Protein AF-A0A846D668-F1 (afdb_monomer_lite)

Radius of gyration: 12.9 Å; chains: 1; bounding box: 27×22×38 Å

Sequence (48 aa):
MPINLKGLKRLGIDEISLVKGEGKFIVVLVDLDSGKLIGMIAEKNRQQ

Secondary structure (DSSP, 8-state):
-----TT---EEEEEEEEETTTTEEEEEEEETTTTEEEEEEE------

pLDDT: mean 85.11, std 13.87, range [38.56, 96.56]

Structure (mmCIF, N/CA/C/O backbone):
data_AF-A0A846D668-F1
#
_entry.id   AF-A0A846D668-F1
#
loop_
_atom_site.group_PDB
_atom_site.id
_atom_site.type_symbol
_atom_site.label_atom_id
_atom_site.label_alt_id
_atom_site.label_comp_id
_atom_site.label_asym_id
_atom_site.label_entity_id
_atom_site.label_seq_id
_atom_site.pdbx_PDB_ins_code
_atom_site.Cartn_x
_atom_site.Cartn_y
_atom_site.Cartn_z
_atom_site.occupancy
_atom_site.B_iso_or_equiv
_atom_site.auth_seq_id
_atom_site.auth_comp_id
_atom_site.auth_asym_id
_atom_site.auth_atom_id
_atom_site.pdbx_PDB_model_num
ATOM 1 N N . MET A 1 1 ? 2.170 -8.987 8.406 1.00 62.25 1 MET A N 1
ATOM 2 C CA . MET A 1 1 ? 2.121 -9.455 7.007 1.00 62.25 1 MET A CA 1
ATOM 3 C C . MET A 1 1 ? 3.374 -8.927 6.323 1.00 62.25 1 MET A C 1
ATOM 5 O O . MET A 1 1 ? 3.566 -7.718 6.369 1.00 62.25 1 MET A O 1
ATOM 9 N N . PRO A 1 2 ? 4.281 -9.782 5.826 1.00 74.88 2 PRO A N 1
ATOM 10 C CA . PRO A 1 2 ? 5.486 -9.314 5.146 1.00 74.88 2 PRO A CA 1
ATOM 11 C C . PRO A 1 2 ? 5.121 -8.746 3.769 1.00 74.88 2 PRO A C 1
ATOM 13 O O . PRO A 1 2 ? 4.377 -9.376 3.020 1.00 74.88 2 PRO A O 1
ATOM 16 N N . ILE A 1 3 ? 5.631 -7.556 3.450 1.00 75.31 3 ILE A N 1
ATOM 17 C CA . ILE A 1 3 ? 5.407 -6.890 2.163 1.00 75.31 3 ILE A CA 1
ATOM 18 C C . ILE A 1 3 ? 6.647 -7.097 1.294 1.00 75.31 3 ILE A C 1
ATOM 20 O O . ILE A 1 3 ? 7.759 -6.767 1.704 1.00 75.31 3 ILE A O 1
ATOM 24 N N . ASN A 1 4 ? 6.463 -7.647 0.092 1.00 79.19 4 ASN A N 1
ATOM 25 C CA . ASN A 1 4 ? 7.549 -7.791 -0.871 1.00 79.19 4 ASN A CA 1
ATOM 26 C C . ASN A 1 4 ? 7.766 -6.466 -1.614 1.00 79.19 4 ASN A C 1
ATOM 28 O O . ASN A 1 4 ? 6.931 -6.064 -2.418 1.00 79.19 4 ASN A O 1
ATOM 32 N N . LEU A 1 5 ? 8.902 -5.817 -1.358 1.00 83.38 5 LEU A N 1
ATOM 33 C CA . LEU A 1 5 ? 9.280 -4.542 -1.978 1.00 83.38 5 LEU A CA 1
ATOM 34 C C . LEU A 1 5 ? 10.236 -4.715 -3.169 1.00 83.38 5 LEU A C 1
ATOM 36 O O . LEU A 1 5 ? 10.760 -3.735 -3.698 1.00 83.38 5 LEU A O 1
ATOM 40 N N . LYS A 1 6 ? 10.520 -5.952 -3.593 1.00 88.75 6 LYS A N 1
ATOM 41 C CA . LYS A 1 6 ? 11.481 -6.201 -4.671 1.00 88.75 6 LYS A CA 1
ATOM 42 C C . LYS A 1 6 ? 10.982 -5.585 -5.979 1.00 88.75 6 LYS A C 1
ATOM 44 O O . LYS A 1 6 ? 9.949 -5.983 -6.503 1.00 88.75 6 LYS A O 1
ATOM 49 N N . GLY A 1 7 ? 11.764 -4.652 -6.520 1.00 88.31 7 GLY A N 1
ATOM 50 C CA . GLY A 1 7 ? 11.439 -3.949 -7.762 1.00 88.31 7 GLY A CA 1
ATOM 51 C C . GLY A 1 7 ? 10.529 -2.731 -7.587 1.00 88.31 7 GLY A C 1
ATOM 52 O O . GLY A 1 7 ? 10.258 -2.059 -8.578 1.00 88.31 7 GLY A O 1
ATOM 53 N N . LEU A 1 8 ? 10.110 -2.411 -6.358 1.00 92.88 8 LEU A N 1
ATOM 54 C CA . LEU A 1 8 ? 9.393 -1.174 -6.069 1.00 92.88 8 LEU A CA 1
ATOM 55 C C . LEU A 1 8 ? 10.343 0.019 -6.214 1.00 92.88 8 LEU A C 1
ATOM 57 O O . LEU A 1 8 ? 11.396 0.053 -5.577 1.00 92.88 8 LEU A O 1
ATOM 61 N N . LYS A 1 9 ? 9.969 0.998 -7.041 1.00 94.75 9 LYS A N 1
ATOM 62 C CA . LYS A 1 9 ? 10.746 2.232 -7.229 1.00 94.75 9 LYS A CA 1
ATOM 63 C C . LYS A 1 9 ? 10.129 3.406 -6.480 1.00 94.75 9 LYS A C 1
ATOM 65 O O . LYS A 1 9 ? 10.862 4.171 -5.856 1.00 94.75 9 LYS A O 1
ATOM 70 N N . ARG A 1 10 ? 8.798 3.546 -6.522 1.00 96.56 10 ARG A N 1
ATOM 71 C CA . ARG A 1 10 ? 8.074 4.645 -5.870 1.00 96.56 10 ARG A CA 1
ATOM 72 C C . ARG A 1 10 ? 6.888 4.119 -5.069 1.00 96.56 10 ARG A C 1
ATOM 74 O O . ARG A 1 10 ? 5.917 3.620 -5.628 1.00 96.56 10 ARG A O 1
ATOM 81 N N . LEU A 1 11 ? 6.969 4.266 -3.749 1.00 95.25 11 LEU A N 1
ATOM 82 C CA . LEU A 1 11 ? 5.882 3.942 -2.831 1.00 95.25 11 LEU A CA 1
ATOM 83 C C . LEU A 1 11 ? 5.029 5.186 -2.567 1.00 95.25 11 LEU A C 1
ATOM 85 O O . LEU A 1 11 ? 5.544 6.213 -2.130 1.00 95.25 11 LEU A O 1
ATOM 89 N N . GLY A 1 12 ? 3.730 5.068 -2.803 1.00 95.12 12 GLY A N 1
ATOM 90 C CA . GLY A 1 12 ? 2.707 5.994 -2.345 1.00 95.12 12 GLY A CA 1
ATOM 91 C C . GLY A 1 12 ? 2.148 5.511 -1.017 1.00 95.12 12 GLY A C 1
ATOM 92 O O . GLY A 1 12 ? 1.859 4.323 -0.858 1.00 95.12 12 GLY A O 1
ATOM 93 N N . ILE A 1 13 ? 2.012 6.434 -0.076 1.00 95.38 13 ILE A N 1
ATOM 94 C CA . ILE A 1 13 ? 1.377 6.205 1.217 1.00 95.38 13 ILE A CA 1
ATOM 95 C C . ILE A 1 13 ? 0.280 7.247 1.330 1.00 95.38 13 ILE A C 1
ATOM 97 O O . ILE A 1 13 ? 0.555 8.431 1.140 1.00 95.38 13 ILE A O 1
ATOM 101 N N . ASP A 1 14 ? -0.934 6.805 1.617 1.00 94.06 14 ASP A N 1
ATOM 102 C CA . ASP A 1 14 ? -2.057 7.707 1.837 1.00 94.06 14 ASP A CA 1
ATOM 103 C C . ASP A 1 14 ? -2.895 7.235 3.023 1.00 94.06 14 ASP A C 1
ATOM 105 O O . ASP A 1 14 ? -2.941 6.039 3.329 1.00 94.06 14 ASP A O 1
ATOM 109 N N . GLU A 1 15 ? -3.527 8.182 3.705 1.00 91.69 15 GLU A N 1
ATOM 110 C CA . GLU A 1 15 ? -4.413 7.926 4.834 1.00 91.69 15 GLU A CA 1
ATOM 111 C C . GLU A 1 15 ? -5.853 8.217 4.417 1.00 91.69 15 GLU A C 1
ATOM 113 O O . GLU A 1 15 ? -6.207 9.333 4.043 1.00 91.69 15 GLU A O 1
ATOM 118 N N . ILE A 1 16 ? -6.704 7.197 4.502 1.00 92.06 16 ILE A N 1
ATOM 119 C CA . ILE A 1 16 ? -8.110 7.297 4.126 1.00 92.06 16 ILE A CA 1
ATOM 120 C C . ILE A 1 16 ? -8.968 7.161 5.379 1.00 92.06 16 ILE A C 1
ATOM 122 O O . ILE A 1 16 ? -8.940 6.139 6.067 1.00 92.06 16 ILE A O 1
ATOM 126 N N . SER A 1 17 ? -9.791 8.174 5.647 1.00 91.00 17 SER A N 1
ATOM 127 C CA . SER A 1 17 ? -10.852 8.092 6.652 1.00 91.00 17 SER A CA 1
ATOM 128 C C . SER A 1 17 ? -11.878 7.035 6.237 1.00 91.00 17 SER A C 1
ATOM 130 O O . SER A 1 17 ? -12.569 7.203 5.233 1.00 91.00 17 SER A O 1
ATOM 132 N N . LEU A 1 18 ? -12.021 5.969 7.027 1.00 88.88 18 LEU A N 1
ATOM 133 C CA . LEU A 1 18 ? -13.011 4.911 6.791 1.00 88.88 18 LEU A CA 1
ATOM 134 C C . LEU A 1 18 ? -14.438 5.435 6.979 1.00 88.88 18 LEU A C 1
ATOM 136 O O . LEU A 1 18 ? -15.329 5.125 6.194 1.00 88.88 18 LEU A O 1
ATOM 140 N N . VAL A 1 19 ? -14.641 6.245 8.022 1.00 87.94 19 VAL A N 1
ATOM 141 C CA . VAL A 1 19 ? -15.905 6.932 8.300 1.00 87.94 19 VAL A CA 1
ATOM 142 C C . VAL A 1 19 ? -15.591 8.354 8.747 1.00 87.94 19 VAL A C 1
ATO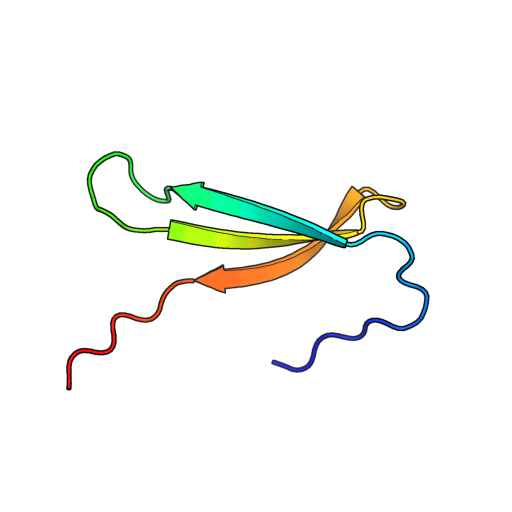M 144 O O . VAL A 1 19 ? -14.839 8.582 9.699 1.00 87.94 19 VAL A O 1
ATOM 147 N N . LYS A 1 20 ? -16.152 9.336 8.037 1.00 84.00 20 LYS A N 1
ATOM 148 C CA . LYS A 1 20 ? -15.906 10.755 8.305 1.00 84.00 20 LYS A CA 1
ATOM 149 C C . LYS A 1 20 ? -16.386 11.115 9.713 1.00 84.00 20 LYS A C 1
ATOM 151 O O . LYS A 1 20 ? -17.549 10.915 10.039 1.00 84.00 20 LYS A O 1
ATOM 156 N N . GLY A 1 21 ? -15.490 11.682 10.519 1.00 87.00 21 GLY A N 1
ATOM 157 C CA . GLY A 1 21 ? -15.797 12.133 11.879 1.00 87.00 21 GLY A CA 1
ATOM 158 C C . GLY A 1 21 ? -15.674 11.066 12.972 1.00 87.00 21 GLY A C 1
ATOM 159 O O . GLY A 1 21 ? -15.798 11.416 14.137 1.00 87.00 21 GLY A O 1
ATOM 160 N N . GLU A 1 22 ? -15.379 9.803 12.639 1.00 86.81 22 GLU A N 1
ATOM 161 C CA . GLU A 1 22 ? -15.200 8.740 13.647 1.00 86.81 22 GLU A CA 1
ATOM 162 C C . GLU A 1 22 ? -13.740 8.512 14.065 1.00 86.81 22 GLU A C 1
ATOM 164 O O . GLU A 1 22 ? -13.467 7.628 14.873 1.00 86.81 22 GLU A O 1
ATOM 169 N N . GLY A 1 23 ? -12.788 9.252 13.488 1.00 84.69 23 GLY A N 1
ATOM 170 C CA . GLY A 1 23 ? -11.361 9.059 13.766 1.00 84.69 23 GLY A CA 1
ATOM 171 C C . GLY A 1 23 ? -10.825 7.687 13.336 1.00 84.69 23 GLY A C 1
ATOM 172 O O . GLY A 1 23 ? -9.773 7.267 13.797 1.00 84.69 23 GLY A O 1
ATOM 173 N N . LYS A 1 24 ? -11.558 6.963 12.481 1.00 87.56 24 LYS A N 1
ATOM 174 C CA . LYS A 1 24 ? -11.143 5.665 11.942 1.00 87.56 24 LYS A CA 1
ATOM 175 C C . LYS A 1 24 ? -10.435 5.880 10.616 1.00 87.56 24 LYS A C 1
ATOM 177 O O . LYS A 1 24 ? -11.078 6.290 9.648 1.00 87.56 24 LYS A O 1
ATOM 182 N N . PHE A 1 25 ? -9.155 5.536 10.560 1.00 90.25 25 PHE A N 1
ATOM 183 C CA . PHE A 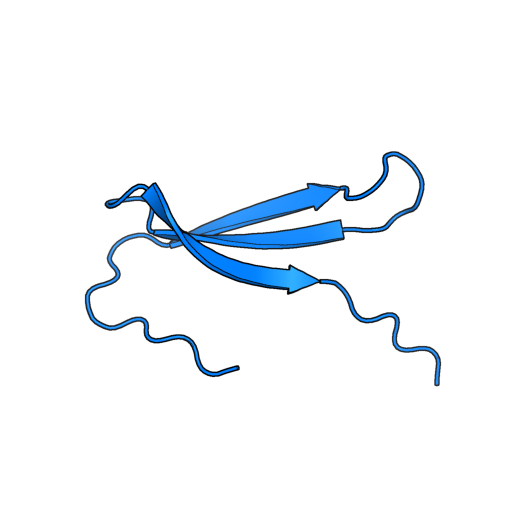1 25 ? -8.328 5.693 9.370 1.00 90.25 25 PHE A CA 1
ATOM 184 C C . PHE A 1 25 ? -7.700 4.366 8.942 1.00 90.25 25 PHE A C 1
ATOM 186 O O . PHE A 1 25 ? -7.489 3.448 9.743 1.00 90.25 25 PHE A O 1
ATOM 193 N N . ILE A 1 26 ? -7.415 4.266 7.649 1.00 92.44 26 ILE A N 1
ATOM 194 C CA . ILE A 1 26 ? -6.617 3.195 7.068 1.00 92.44 26 ILE A CA 1
ATOM 195 C C . ILE A 1 26 ? -5.478 3.807 6.268 1.00 92.44 26 ILE A C 1
ATOM 197 O O . ILE A 1 26 ? -5.680 4.737 5.492 1.00 92.44 26 ILE A O 1
ATOM 201 N N . VAL A 1 27 ? -4.283 3.255 6.434 1.00 92.69 27 VAL A N 1
ATOM 202 C CA . VAL A 1 27 ? -3.134 3.608 5.607 1.00 92.69 27 VAL A CA 1
ATOM 203 C C . VAL A 1 27 ? -3.100 2.665 4.411 1.00 92.69 27 VAL A C 1
ATOM 205 O O . VAL A 1 27 ? -3.085 1.443 4.581 1.00 92.69 27 VAL A O 1
ATOM 208 N N . VAL A 1 28 ? -3.074 3.215 3.203 1.00 93.50 28 VAL A N 1
ATOM 209 C CA . VAL A 1 28 ? -2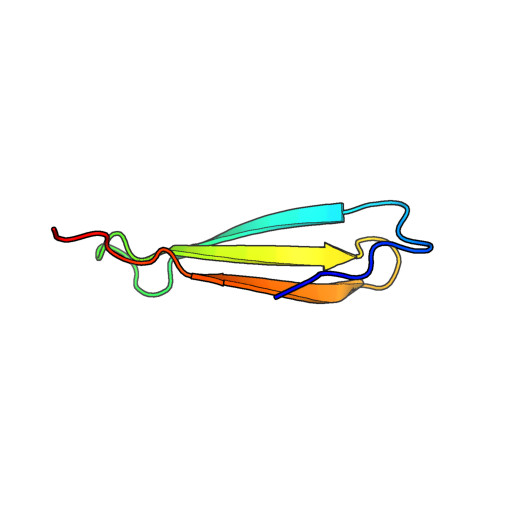.924 2.471 1.947 1.00 93.50 28 VAL A CA 1
ATOM 210 C C . VAL A 1 28 ? -1.509 2.635 1.403 1.00 93.50 28 VAL A C 1
ATOM 212 O O . VAL A 1 28 ? -0.936 3.721 1.408 1.00 93.50 28 VAL A O 1
AT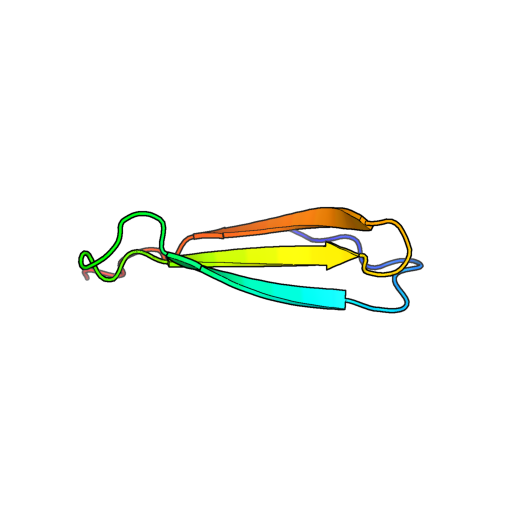OM 215 N N . LEU A 1 29 ? -0.944 1.529 0.928 1.00 93.81 29 LEU A N 1
ATOM 216 C CA . LEU A 1 29 ? 0.379 1.454 0.318 1.00 93.81 29 LEU A CA 1
ATOM 217 C C . LEU A 1 29 ? 0.207 1.111 -1.158 1.00 93.81 29 LEU A C 1
ATOM 219 O O . LEU A 1 29 ? 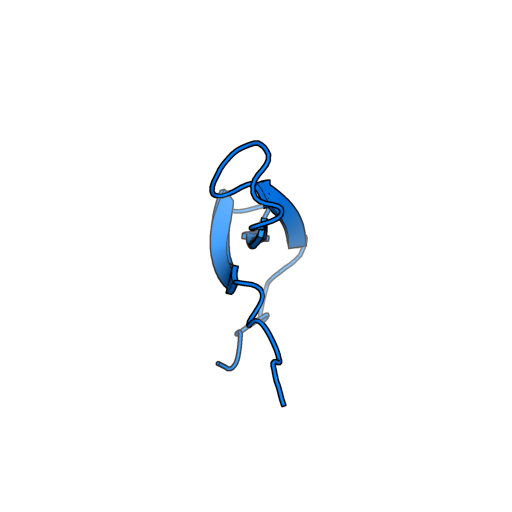-0.369 0.070 -1.477 1.00 93.81 29 LEU A O 1
ATOM 223 N N . VAL A 1 30 ? 0.708 1.953 -2.056 1.00 94.06 30 VAL A N 1
ATOM 224 C CA . VAL A 1 30 ? 0.514 1.819 -3.508 1.00 94.06 30 VAL A CA 1
ATOM 225 C C . VAL A 1 30 ? 1.859 1.906 -4.220 1.00 94.06 30 VAL A C 1
ATOM 227 O O . VAL A 1 30 ? 2.680 2.761 -3.909 1.00 94.06 30 VAL A O 1
ATOM 230 N N . ASP A 1 31 ? 2.094 1.040 -5.196 1.00 94.94 31 ASP A N 1
ATOM 231 C CA . ASP A 1 31 ? 3.173 1.231 -6.162 1.00 94.94 31 ASP A CA 1
ATOM 232 C C . ASP A 1 31 ? 2.754 2.331 -7.143 1.00 94.94 31 ASP A C 1
ATOM 234 O O . ASP A 1 31 ? 1.850 2.124 -7.954 1.00 94.94 31 ASP A O 1
ATOM 238 N N . LEU A 1 32 ? 3.385 3.503 -7.069 1.00 96.06 32 LEU A N 1
ATOM 239 C CA . LEU A 1 32 ? 3.019 4.649 -7.907 1.00 96.06 32 LEU A CA 1
ATOM 240 C C . LEU A 1 32 ? 3.397 4.458 -9.376 1.00 96.06 32 LEU A C 1
ATOM 242 O O . LEU A 1 32 ? 2.836 5.141 -10.230 1.00 96.06 32 LEU A O 1
ATOM 246 N N . ASP A 1 33 ? 4.332 3.558 -9.682 1.00 95.25 33 ASP A N 1
ATOM 247 C CA . ASP A 1 33 ? 4.743 3.306 -11.060 1.00 95.25 33 ASP A CA 1
ATOM 248 C C . ASP A 1 33 ? 3.776 2.345 -11.764 1.00 95.25 33 ASP A C 1
ATOM 250 O O . ASP A 1 33 ? 3.486 2.520 -12.947 1.00 95.25 33 ASP A O 1
ATOM 254 N N . SER A 1 34 ? 3.250 1.341 -11.049 1.00 94.56 34 SER A N 1
ATOM 255 C CA . SER A 1 34 ? 2.286 0.378 -11.608 1.00 94.56 34 SER A CA 1
ATOM 256 C C . SER A 1 34 ? 0.820 0.669 -11.274 1.00 94.56 34 SER A C 1
ATOM 258 O O . SER A 1 34 ? -0.069 0.033 -11.842 1.00 94.56 34 SER A O 1
ATOM 260 N N . GLY A 1 35 ? 0.551 1.595 -10.351 1.00 93.12 35 GLY A N 1
ATOM 261 C CA . GLY A 1 35 ? -0.788 1.892 -9.836 1.00 93.12 35 GLY A CA 1
ATOM 262 C C . GLY A 1 35 ? -1.394 0.764 -8.993 1.00 93.12 35 GLY A C 1
ATOM 263 O O . GLY A 1 35 ? -2.604 0.749 -8.768 1.00 93.12 35 GLY A O 1
ATOM 264 N N . LYS A 1 36 ? -0.591 -0.217 -8.555 1.00 92.62 36 LYS A N 1
ATOM 265 C CA . LYS A 1 36 ? -1.078 -1.395 -7.823 1.00 92.62 36 LYS A CA 1
ATOM 266 C C . LYS A 1 36 ? -1.069 -1.169 -6.318 1.00 92.62 36 LYS A C 1
ATOM 268 O O . LYS A 1 36 ? -0.075 -0.723 -5.752 1.00 92.62 36 LYS A O 1
ATOM 273 N N . LEU A 1 37 ? -2.152 -1.572 -5.656 1.00 91.81 37 LEU A N 1
ATOM 274 C CA . LEU A 1 37 ? -2.214 -1.641 -4.200 1.00 91.81 37 LEU A CA 1
ATOM 275 C C . LEU A 1 37 ? -1.250 -2.724 -3.692 1.00 91.81 37 LEU A C 1
ATOM 277 O O . LEU A 1 37 ? -1.370 -3.896 -4.047 1.00 91.81 37 LEU A O 1
ATOM 281 N N . ILE A 1 38 ? -0.308 -2.319 -2.849 1.00 92.31 38 ILE A N 1
ATOM 282 C CA . ILE A 1 38 ? 0.665 -3.194 -2.190 1.00 92.31 38 ILE A CA 1
ATOM 283 C C . ILE A 1 38 ? 0.088 -3.740 -0.881 1.00 92.31 38 ILE A C 1
ATOM 285 O O . ILE A 1 38 ? 0.309 -4.901 -0.535 1.00 92.31 38 ILE A O 1
ATOM 289 N N . GLY A 1 39 ? -0.647 -2.915 -0.136 1.00 90.69 39 GLY A N 1
ATOM 290 C CA . GLY A 1 39 ? -1.223 -3.325 1.137 1.00 90.69 39 GLY A CA 1
ATOM 291 C C . GLY A 1 39 ? -2.029 -2.228 1.812 1.00 90.69 39 GLY A C 1
ATOM 292 O O . GLY A 1 39 ? -2.002 -1.071 1.401 1.00 90.69 39 GLY A O 1
ATOM 293 N N . MET A 1 40 ? -2.745 -2.614 2.865 1.00 91.50 40 MET A N 1
ATOM 294 C CA . MET A 1 40 ? -3.499 -1.695 3.709 1.00 91.50 40 MET A CA 1
ATOM 295 C C . MET A 1 40 ? -3.259 -2.025 5.178 1.00 91.50 40 MET A C 1
ATOM 297 O O . MET A 1 40 ? -3.228 -3.198 5.559 1.00 91.50 40 MET A O 1
ATOM 301 N N . ILE A 1 41 ? -3.103 -0.995 6.000 1.00 88.12 41 ILE A N 1
ATOM 302 C CA . ILE A 1 41 ? -2.893 -1.109 7.439 1.00 88.12 41 ILE A CA 1
ATOM 303 C C . ILE A 1 41 ? -4.004 -0.315 8.111 1.00 88.12 41 ILE A C 1
ATOM 305 O O . ILE A 1 41 ? -4.006 0.911 8.082 1.00 88.12 41 ILE A O 1
ATOM 309 N N . ALA A 1 42 ? -4.971 -1.022 8.692 1.00 83.25 42 ALA A N 1
ATOM 310 C CA . ALA A 1 42 ? -5.972 -0.392 9.539 1.00 83.25 42 ALA A CA 1
ATOM 311 C C . ALA A 1 42 ? -5.369 -0.129 10.919 1.00 83.25 42 ALA A C 1
ATOM 313 O O . ALA A 1 42 ? -4.661 -0.987 11.462 1.00 83.25 42 ALA A O 1
ATOM 314 N N . GLU A 1 43 ? -5.673 1.033 11.490 1.00 74.88 43 GLU A N 1
ATOM 315 C CA . GLU A 1 43 ? -5.314 1.312 12.872 1.00 74.88 43 GLU A CA 1
ATOM 316 C C . GLU A 1 43 ? -5.998 0.276 13.778 1.00 74.88 43 GLU A C 1
ATOM 318 O O . GLU A 1 43 ? -7.223 0.129 13.798 1.00 74.88 43 GLU A O 1
ATOM 323 N N . LYS A 1 44 ? -5.199 -0.512 14.503 1.00 63.75 44 LYS A N 1
ATOM 324 C CA . LYS A 1 44 ? -5.734 -1.360 15.564 1.00 63.75 44 LYS A CA 1
ATOM 325 C C . LYS A 1 44 ? -5.826 -0.498 16.809 1.00 63.75 44 LYS A C 1
ATOM 327 O O . LYS A 1 44 ? -4.792 -0.180 17.388 1.00 63.75 44 LYS A O 1
ATOM 332 N N . ASN A 1 45 ? -7.047 -0.176 17.237 1.00 55.31 45 ASN A N 1
ATOM 333 C CA . ASN A 1 45 ? -7.301 0.357 18.573 1.00 55.31 45 ASN A CA 1
ATOM 334 C C . ASN A 1 45 ? -6.590 -0.534 19.605 1.00 55.31 45 ASN A C 1
ATOM 336 O O . ASN A 1 45 ? -7.024 -1.656 19.874 1.00 55.31 45 ASN A O 1
ATOM 340 N N . ARG A 1 46 ? -5.474 -0.060 20.166 1.00 49.00 46 ARG A N 1
ATOM 341 C CA . ARG A 1 46 ? -4.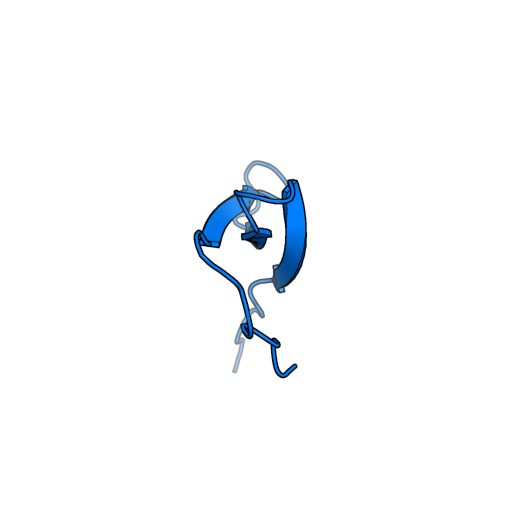819 -0.699 21.306 1.00 49.00 46 ARG A CA 1
ATOM 342 C C . ARG A 1 46 ? -5.508 -0.181 22.561 1.00 49.00 46 ARG A C 1
ATOM 344 O O . ARG A 1 46 ? -5.005 0.719 23.215 1.00 49.00 46 ARG A O 1
ATOM 351 N N . GLN A 1 47 ? -6.676 -0.737 22.863 1.00 44.88 47 GLN A N 1
ATOM 352 C CA . GLN A 1 47 ? -7.206 -0.695 24.221 1.00 44.88 47 GLN A CA 1
ATOM 353 C C . GLN A 1 47 ? -6.582 -1.879 24.970 1.00 44.88 47 GLN A C 1
ATOM 355 O O . GLN A 1 47 ? -6.944 -3.031 24.733 1.00 44.88 47 GLN A O 1
ATOM 360 N N . GLN A 1 48 ? -5.561 -1.588 25.775 1.00 38.56 48 GLN A N 1
ATOM 361 C CA . GLN A 1 48 ? -5.143 -2.389 26.927 1.00 38.56 48 GLN A CA 1
ATOM 362 C C . GLN A 1 48 ? -5.176 -1.468 28.136 1.00 38.56 48 GLN A C 1
ATOM 364 O O . GLN A 1 48 ? -4.711 -0.317 27.970 1.00 38.56 48 GLN A O 1
#

Foldseek 3Di:
DDFDCVPQDDKDWDWDDPDPPPPWIKIWIARPVVRDTRDIDTDDPPDD